Protein AF-A0A8T7IXW8-F1 (afdb_monomer_lite)

Foldseek 3Di:
DDDDDDDDDPPDDPPPPPPPDPPDDPPPADADEQPPDDDDQPAKDWDFDQDPVRDTDIYIYRLVRVCQLPPPPDDPVSVVVSVVRLVVSCVVVVDDPVRVCVVRVD

Sequence (106 aa):
MNNYSLKPLILTAPLISFIISPSAKALDIDCLQAPSRTKTCPNLVYRSVKTDDLRNKLFCFCKTDFQRLLDDNANDAQKAFNRMEWRQILSESGYTDKQLKRMVSK

Secondary structure (DSSP, 8-state):
-------------------------------B--TT--S--SSEEEEEEE-TTSPEEEEEEEHHHHHHHT-TTS-HHHHHHHHHHHHHHHHHH---HHHHHHHH--

Radius of gyration: 27.42 Å; chains: 1; bounding box: 52×89×38 Å

pLDDT: mean 81.49, std 16.2, range [41.38, 97.38]

Structure (mmCIF, N/CA/C/O backbone):
data_AF-A0A8T7IXW8-F1
#
_entry.id   AF-A0A8T7IXW8-F1
#
loop_
_atom_site.group_PDB
_atom_site.id
_atom_site.type_symbol
_atom_site.label_atom_id
_atom_site.label_alt_id
_atom_site.label_comp_id
_atom_site.label_asym_id
_atom_site.label_entity_id
_atom_site.label_seq_id
_atom_site.pdbx_PDB_ins_code
_atom_site.Cartn_x
_atom_site.Cartn_y
_atom_site.Cartn_z
_atom_site.occupancy
_atom_site.B_iso_or_equiv
_atom_site.auth_seq_id
_atom_site.auth_comp_id
_atom_site.auth_asym_id
_atom_site.auth_atom_id
_atom_site.pdbx_PDB_model_num
ATOM 1 N N . MET A 1 1 ? -32.041 -80.052 -19.482 1.00 41.38 1 MET A N 1
ATOM 2 C CA . MET A 1 1 ? -30.968 -79.036 -19.496 1.00 41.38 1 MET A CA 1
ATOM 3 C C . MET A 1 1 ? -31.622 -77.672 -19.633 1.00 41.38 1 MET A C 1
ATOM 5 O O . MET A 1 1 ? -32.590 -77.564 -20.371 1.00 41.38 1 MET A O 1
ATOM 9 N N . ASN A 1 2 ? -31.075 -76.699 -18.902 1.00 42.41 2 ASN A N 1
ATOM 10 C CA . ASN A 1 2 ? -31.345 -75.255 -18.918 1.00 42.41 2 ASN A CA 1
ATOM 11 C C . ASN A 1 2 ? -32.430 -74.745 -17.954 1.00 42.41 2 ASN A C 1
ATOM 13 O O . ASN A 1 2 ? -33.594 -74.560 -18.289 1.00 42.41 2 ASN A O 1
ATOM 17 N N . ASN A 1 3 ? -31.953 -74.465 -16.738 1.00 44.75 3 ASN A N 1
ATOM 18 C CA . ASN A 1 3 ? -32.583 -73.614 -15.739 1.00 44.75 3 ASN A CA 1
ATOM 19 C C . ASN A 1 3 ? -32.322 -72.142 -16.100 1.00 44.75 3 ASN A C 1
ATOM 21 O O . ASN A 1 3 ? -31.159 -71.750 -16.194 1.00 44.75 3 ASN A O 1
ATOM 25 N N . TYR A 1 4 ? -33.363 -71.317 -16.220 1.00 58.50 4 TYR A N 1
ATOM 26 C CA . TYR A 1 4 ? -33.220 -69.858 -16.232 1.00 58.50 4 TYR A CA 1
ATOM 27 C C . TYR A 1 4 ? -34.028 -69.269 -15.076 1.00 58.50 4 TYR A C 1
ATOM 29 O O . TYR A 1 4 ? -35.254 -69.237 -15.082 1.00 58.50 4 TYR A O 1
ATOM 37 N N . SER A 1 5 ? -33.287 -68.871 -14.045 1.00 44.59 5 SER A N 1
ATOM 38 C CA . SER A 1 5 ? -33.768 -68.244 -12.818 1.00 44.59 5 SER A CA 1
ATOM 39 C C . SER A 1 5 ? -34.050 -66.761 -13.077 1.00 44.59 5 SER A C 1
ATOM 41 O O . SER A 1 5 ? -33.132 -66.004 -13.401 1.00 44.59 5 SER A O 1
ATOM 43 N N . LEU A 1 6 ? -35.317 -66.346 -12.962 1.00 53.00 6 LEU A N 1
ATOM 44 C CA . LEU A 1 6 ? -35.712 -64.937 -12.976 1.00 53.00 6 LEU A CA 1
ATOM 45 C C . LEU A 1 6 ? -35.257 -64.273 -11.669 1.00 53.00 6 LEU A C 1
ATOM 47 O O . LEU A 1 6 ? -35.800 -64.548 -10.600 1.00 53.00 6 LEU A O 1
ATOM 51 N N . LYS A 1 7 ? -34.280 -63.366 -11.753 1.00 55.62 7 LYS A N 1
ATOM 52 C CA . LYS A 1 7 ? -33.946 -62.447 -10.658 1.00 55.62 7 LYS A CA 1
ATOM 53 C C . LYS A 1 7 ? -34.863 -61.216 -10.727 1.00 55.62 7 LYS A C 1
ATOM 55 O O . LYS A 1 7 ? -34.957 -60.620 -11.800 1.00 55.62 7 LYS A O 1
ATOM 60 N N . PRO A 1 8 ? -35.504 -60.796 -9.622 1.00 53.22 8 PRO A N 1
ATOM 61 C CA . PRO A 1 8 ? -36.263 -59.554 -9.590 1.00 53.22 8 PRO A CA 1
ATOM 62 C C . PRO A 1 8 ? -35.309 -58.356 -9.660 1.00 53.22 8 PRO A C 1
ATOM 64 O O . PRO A 1 8 ? -34.394 -58.210 -8.849 1.00 53.22 8 PRO A O 1
ATOM 67 N N . LEU A 1 9 ? -35.531 -57.507 -10.663 1.00 54.50 9 LEU A N 1
ATOM 68 C CA . LEU A 1 9 ? -34.859 -56.229 -10.851 1.00 54.50 9 LEU A CA 1
ATOM 69 C C . LEU A 1 9 ? -35.379 -55.256 -9.781 1.00 54.50 9 LEU A C 1
ATOM 71 O O . LEU A 1 9 ? -36.453 -54.676 -9.922 1.00 54.50 9 LEU A O 1
ATOM 75 N N . ILE A 1 10 ? -34.646 -55.129 -8.676 1.00 57.00 10 ILE A N 1
ATOM 76 C CA . ILE A 1 10 ? -34.949 -54.160 -7.620 1.00 57.00 10 ILE A CA 1
ATOM 77 C C . ILE A 1 10 ? -34.669 -52.762 -8.184 1.00 57.00 10 ILE A C 1
ATOM 79 O O . ILE A 1 10 ? -33.521 -52.364 -8.369 1.00 57.00 10 ILE A O 1
ATOM 83 N N . LEU A 1 11 ? -35.743 -52.032 -8.482 1.00 52.12 11 LEU A N 1
ATOM 84 C CA . LEU A 1 11 ? -35.736 -50.639 -8.912 1.00 52.12 11 LEU A CA 1
ATOM 85 C C . LEU A 1 11 ? -35.457 -49.743 -7.690 1.00 52.12 11 LEU A C 1
ATOM 87 O O . LEU A 1 11 ? -36.378 -49.262 -7.035 1.00 52.12 11 LEU A O 1
ATOM 91 N N . THR A 1 12 ? -34.189 -49.549 -7.324 1.00 57.41 12 THR A N 1
ATOM 92 C CA . THR A 1 12 ? -33.823 -48.578 -6.281 1.00 57.41 12 THR A CA 1
ATOM 93 C C . THR A 1 12 ? -33.849 -47.168 -6.867 1.00 57.41 12 THR A C 1
ATOM 95 O O . THR A 1 12 ? -32.942 -46.777 -7.602 1.00 57.41 12 THR A O 1
ATOM 98 N N . ALA A 1 13 ? -34.901 -46.411 -6.553 1.00 59.97 13 ALA A N 1
ATOM 99 C CA . ALA A 1 13 ? -34.997 -44.985 -6.840 1.00 59.97 13 ALA A CA 1
ATOM 100 C C . ALA A 1 13 ? -33.833 -44.228 -6.165 1.00 59.97 13 ALA A C 1
ATOM 102 O O . ALA A 1 13 ? -33.631 -44.401 -4.959 1.00 59.97 13 ALA A O 1
ATOM 103 N N . PRO A 1 14 ? -33.061 -43.392 -6.884 1.00 59.97 14 PRO A N 1
ATOM 104 C CA . PRO A 1 14 ? -32.068 -42.555 -6.235 1.00 59.97 14 PRO A CA 1
ATOM 105 C C . PRO A 1 14 ? -32.801 -41.462 -5.449 1.00 59.97 14 PRO A C 1
ATOM 107 O O . PRO A 1 14 ? -33.447 -40.588 -6.026 1.00 59.97 14 PRO A O 1
ATOM 110 N N . LEU A 1 15 ? -32.706 -41.524 -4.119 1.00 62.44 15 LEU A N 1
ATOM 111 C CA . LEU A 1 15 ? -33.027 -40.411 -3.230 1.00 62.44 15 LEU A CA 1
ATOM 112 C C . LEU A 1 15 ? -32.083 -39.253 -3.595 1.00 62.44 15 LEU A C 1
ATOM 114 O O . LEU A 1 15 ? -30.915 -39.237 -3.204 1.00 62.44 15 LEU A O 1
ATOM 118 N N . ILE A 1 16 ? -32.567 -38.304 -4.395 1.00 67.81 16 ILE A N 1
ATOM 119 C CA . ILE A 1 16 ? -31.868 -37.048 -4.669 1.00 67.81 16 ILE A CA 1
ATOM 120 C C . ILE A 1 16 ? -31.974 -36.213 -3.392 1.00 67.81 16 ILE A C 1
ATOM 122 O O . ILE A 1 16 ? -32.922 -35.457 -3.189 1.00 67.81 16 ILE A O 1
ATOM 126 N N . SER A 1 17 ? -31.011 -36.403 -2.493 1.00 63.09 17 SER A N 1
ATOM 127 C CA . SER A 1 17 ? -30.817 -35.539 -1.334 1.00 63.09 17 SER A CA 1
ATOM 128 C C . SER A 1 17 ? -30.413 -34.154 -1.832 1.00 63.09 17 SER A C 1
ATOM 130 O O . SER A 1 17 ? -29.259 -33.912 -2.182 1.00 63.09 17 SER A O 1
ATOM 132 N N . PHE A 1 18 ? -31.387 -33.248 -1.892 1.00 61.06 18 PHE A N 1
ATOM 133 C CA . PHE A 1 18 ? -31.177 -31.825 -2.125 1.00 61.06 18 PHE A CA 1
ATOM 134 C C . PHE A 1 18 ? -30.443 -31.253 -0.905 1.00 61.06 18 PHE A C 1
ATOM 136 O O . PHE A 1 18 ? -31.048 -30.925 0.115 1.00 61.06 18 PHE A O 1
ATOM 143 N N . ILE A 1 19 ? -29.113 -31.205 -0.972 1.00 71.69 19 ILE A N 1
ATOM 144 C CA . ILE A 1 19 ? -28.293 -30.579 0.064 1.00 71.69 19 ILE A CA 1
ATOM 145 C C . ILE A 1 19 ? -28.491 -29.071 -0.087 1.00 71.69 19 ILE A C 1
ATOM 147 O O . ILE A 1 19 ? -27.919 -28.441 -0.974 1.00 71.69 19 ILE A O 1
ATOM 151 N N . ILE A 1 20 ? -29.347 -28.495 0.756 1.00 66.75 20 ILE A N 1
ATOM 152 C CA . ILE A 1 20 ? -29.527 -27.048 0.859 1.00 66.75 20 ILE A CA 1
ATOM 153 C C . ILE A 1 20 ? -28.229 -26.495 1.455 1.00 66.75 20 ILE A C 1
ATOM 155 O O . ILE A 1 20 ? -28.036 -26.509 2.669 1.00 66.75 20 ILE A O 1
ATOM 159 N N . SER A 1 21 ? -27.293 -26.073 0.605 1.00 70.25 21 SER A N 1
ATOM 160 C CA . SER A 1 21 ? -26.092 -25.382 1.067 1.00 70.25 21 SER A CA 1
ATOM 161 C C . SER A 1 21 ? -26.501 -24.025 1.646 1.00 70.25 21 SER A C 1
ATOM 163 O O . SER A 1 21 ? -27.075 -23.212 0.917 1.00 70.25 21 SER A O 1
ATOM 165 N N . PRO A 1 22 ? -26.221 -23.737 2.930 1.00 67.19 22 PRO A N 1
ATOM 166 C CA . PRO A 1 22 ? -26.456 -22.409 3.469 1.00 67.19 22 PRO A CA 1
ATOM 167 C C . PRO A 1 22 ? -25.547 -21.422 2.734 1.00 67.19 22 PRO A C 1
ATOM 169 O O . PRO A 1 22 ? -24.320 -21.520 2.786 1.00 67.19 22 PRO A O 1
ATOM 172 N N . SER A 1 23 ? -26.150 -20.467 2.028 1.00 61.56 23 SER A N 1
ATOM 173 C CA . SER A 1 23 ? -25.435 -19.333 1.452 1.00 61.56 23 SER A CA 1
ATOM 174 C C . SER A 1 23 ? -24.991 -18.429 2.600 1.00 61.56 23 SER A C 1
ATOM 176 O O . SER A 1 23 ? -25.728 -17.540 3.027 1.00 61.56 23 SER A O 1
ATOM 178 N N . ALA A 1 24 ? -23.805 -18.682 3.155 1.00 62.66 24 ALA A N 1
ATOM 179 C CA . ALA A 1 24 ? -23.180 -17.742 4.070 1.00 62.66 24 ALA A CA 1
ATOM 180 C C . ALA A 1 24 ? -22.983 -16.427 3.306 1.00 62.66 24 ALA A C 1
ATOM 182 O O . ALA A 1 24 ? -22.210 -16.370 2.348 1.00 62.66 24 ALA A O 1
ATOM 183 N N . LYS A 1 25 ? -23.719 -15.377 3.688 1.00 54.47 25 LYS A N 1
ATOM 184 C CA . LYS A 1 25 ? -23.436 -14.033 3.188 1.00 54.47 25 LYS A CA 1
ATOM 185 C C . LYS A 1 25 ? -22.026 -13.678 3.639 1.00 54.47 25 LYS A C 1
ATOM 187 O O . LYS A 1 25 ? -21.786 -13.526 4.835 1.00 54.47 25 LYS A O 1
ATOM 192 N N . ALA A 1 26 ? -21.105 -13.595 2.682 1.00 60.31 26 ALA A N 1
ATOM 193 C CA . ALA A 1 26 ? -19.782 -13.059 2.928 1.00 60.31 26 ALA A CA 1
ATOM 194 C C . ALA A 1 26 ? -19.959 -11.662 3.528 1.00 60.31 26 ALA A C 1
ATOM 196 O O . ALA A 1 26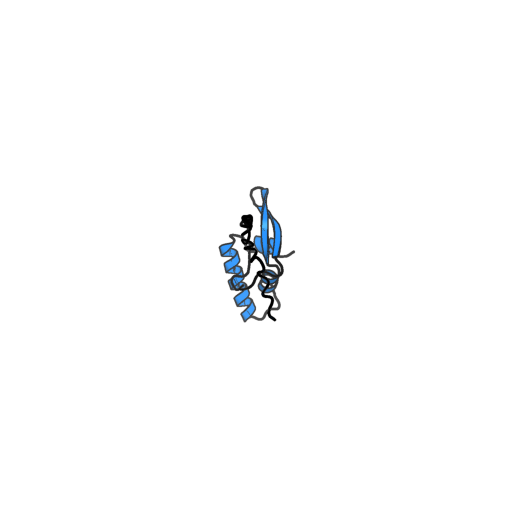 ? -20.696 -10.834 2.990 1.00 60.31 26 ALA A O 1
ATOM 197 N N . LEU A 1 27 ? -19.350 -11.441 4.690 1.00 57.62 27 LEU A N 1
ATOM 198 C CA . LEU A 1 27 ? -19.240 -10.110 5.257 1.00 57.62 27 LEU A CA 1
ATOM 199 C C . LEU A 1 27 ? -18.451 -9.289 4.233 1.00 57.62 27 LEU A C 1
ATOM 201 O O . LEU A 1 27 ? -17.307 -9.638 3.937 1.00 57.62 27 LEU A O 1
ATOM 205 N N . ASP A 1 28 ? -19.096 -8.280 3.651 1.00 56.78 28 ASP A N 1
ATOM 206 C CA . ASP A 1 28 ? -18.533 -7.448 2.588 1.00 56.78 28 ASP A CA 1
ATOM 207 C C . ASP A 1 28 ? -17.472 -6.525 3.194 1.00 56.78 28 ASP A C 1
ATOM 209 O O . ASP A 1 28 ? -17.725 -5.385 3.587 1.00 56.78 28 ASP A O 1
ATOM 213 N N . ILE A 1 29 ? -16.298 -7.100 3.449 1.00 66.19 29 ILE A N 1
ATOM 214 C CA . ILE A 1 29 ? -15.131 -6.372 3.914 1.00 66.19 29 ILE A CA 1
ATOM 215 C C . ILE A 1 29 ? -14.255 -6.143 2.689 1.00 66.19 29 ILE A C 1
ATOM 217 O O . ILE A 1 29 ? -13.493 -7.025 2.288 1.00 66.19 29 ILE A O 1
ATOM 221 N N . ASP A 1 30 ? -14.338 -4.940 2.130 1.00 73.81 30 ASP A N 1
ATOM 222 C CA . ASP A 1 30 ? -13.430 -4.498 1.078 1.00 73.81 30 ASP A CA 1
ATOM 223 C C . ASP A 1 30 ? -11.998 -4.411 1.622 1.00 73.81 30 ASP A C 1
ATOM 225 O O . ASP A 1 30 ? -11.642 -3.520 2.402 1.00 73.81 30 ASP A O 1
ATOM 229 N N . CYS A 1 31 ? -11.166 -5.375 1.229 1.00 89.00 31 CYS A N 1
ATOM 230 C CA . CYS A 1 31 ? -9.751 -5.396 1.574 1.00 89.00 31 CYS A CA 1
ATOM 231 C C . CYS A 1 31 ? -8.931 -4.629 0.547 1.00 89.00 31 CYS A C 1
ATOM 233 O O . CYS A 1 31 ? -9.052 -4.867 -0.654 1.00 89.00 31 CYS A O 1
ATOM 235 N N . LEU A 1 32 ? -8.000 -3.799 1.018 1.00 92.00 32 LEU A N 1
ATOM 236 C CA . LEU A 1 32 ? -7.078 -3.110 0.126 1.00 92.00 32 LEU A CA 1
ATOM 237 C C . LEU A 1 32 ? -6.051 -4.080 -0.462 1.00 92.00 32 LEU A C 1
ATOM 239 O O . LEU A 1 32 ? -5.364 -4.826 0.247 1.00 92.00 32 LEU A O 1
ATOM 243 N N . GLN A 1 33 ? -5.928 -4.048 -1.781 1.00 93.31 33 GLN A N 1
ATOM 244 C CA . GLN A 1 33 ? -5.008 -4.869 -2.556 1.00 93.31 33 GLN A CA 1
ATOM 245 C C . GLN A 1 33 ? -4.395 -4.012 -3.664 1.00 93.31 33 GLN A C 1
ATOM 247 O O . GLN A 1 33 ? -4.933 -2.967 -4.020 1.00 93.31 33 GLN A O 1
ATOM 252 N N . ALA A 1 34 ? -3.254 -4.440 -4.194 1.00 92.44 34 ALA A N 1
ATOM 253 C CA . ALA A 1 34 ? -2.660 -3.797 -5.353 1.00 92.44 34 ALA A CA 1
ATOM 254 C C . ALA A 1 34 ? -3.586 -3.946 -6.576 1.00 92.44 34 ALA A C 1
ATOM 256 O O . ALA A 1 34 ? -4.036 -5.065 -6.838 1.00 92.44 34 ALA A O 1
ATOM 257 N N . PRO A 1 35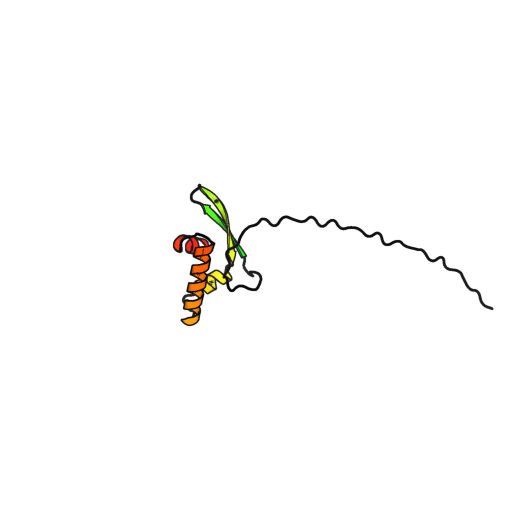 ? -3.811 -2.877 -7.363 1.00 91.44 35 PRO A N 1
ATOM 258 C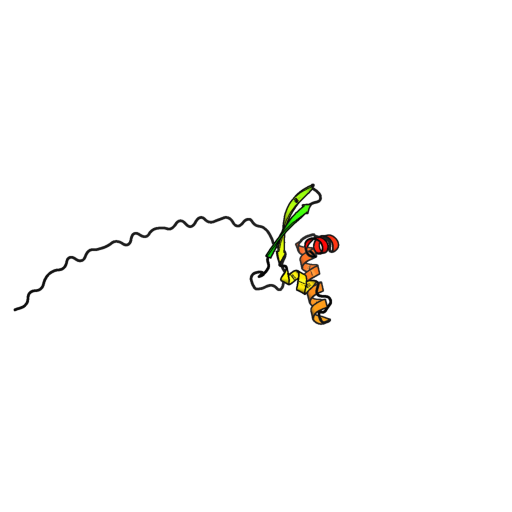 CA . PRO A 1 35 ? -4.639 -2.938 -8.569 1.00 91.44 35 PRO A CA 1
ATOM 259 C C . PRO A 1 35 ? -4.161 -3.968 -9.598 1.00 91.44 35 PRO A C 1
ATOM 261 O O . PRO A 1 35 ? -4.966 -4.553 -10.314 1.00 91.44 35 PRO A O 1
ATOM 264 N N . SER A 1 36 ? -2.851 -4.232 -9.665 1.00 92.75 36 SER A N 1
ATOM 265 C CA . SER A 1 36 ? -2.283 -5.234 -10.578 1.00 92.75 36 SER A CA 1
ATOM 266 C C . SER A 1 36 ? -2.515 -6.689 -10.164 1.00 92.75 36 SER A C 1
ATOM 268 O O . SER A 1 36 ? -2.123 -7.608 -10.890 1.00 92.75 36 SER A O 1
ATOM 270 N N . ARG A 1 37 ? -3.110 -6.946 -8.996 1.00 90.88 37 ARG A N 1
ATOM 271 C CA . ARG A 1 37 ? -3.300 -8.311 -8.518 1.00 90.88 37 ARG A CA 1
ATOM 272 C C . ARG A 1 37 ? -4.335 -9.060 -9.356 1.00 90.88 37 ARG A C 1
ATOM 274 O O . ARG A 1 37 ? -5.475 -8.642 -9.496 1.00 90.88 37 ARG A O 1
ATOM 281 N N . THR A 1 38 ? -3.953 -10.264 -9.777 1.00 90.88 38 THR A N 1
ATOM 282 C CA . THR A 1 38 ? -4.819 -11.203 -10.509 1.00 90.88 38 THR A CA 1
ATOM 283 C C . THR A 1 38 ? -5.124 -12.498 -9.748 1.00 90.88 38 THR A C 1
ATOM 285 O O . THR A 1 38 ? -6.029 -13.234 -10.126 1.00 90.88 38 THR A O 1
ATOM 288 N N . LYS A 1 39 ? -4.373 -12.803 -8.679 1.00 90.44 39 LYS A N 1
ATOM 289 C CA . LYS A 1 39 ? -4.525 -14.015 -7.850 1.00 90.44 39 LYS A CA 1
ATOM 290 C C . LYS A 1 39 ? -4.970 -13.658 -6.438 1.00 90.44 39 LYS A C 1
ATOM 292 O O . LYS A 1 39 ? -4.699 -12.556 -5.981 1.00 90.44 39 LYS A O 1
ATOM 297 N N . THR A 1 40 ? -5.565 -14.602 -5.714 1.00 89.12 40 THR A N 1
ATOM 298 C CA . THR A 1 40 ? -5.920 -14.422 -4.297 1.00 89.12 40 THR A CA 1
ATOM 299 C C . THR A 1 40 ? -4.717 -13.980 -3.459 1.00 89.12 40 THR A C 1
ATOM 301 O O . THR A 1 40 ? -3.598 -14.457 -3.658 1.00 89.12 40 THR A O 1
ATOM 304 N N . CYS A 1 41 ? -4.948 -13.073 -2.506 1.00 89.56 41 CYS A N 1
ATOM 305 C CA . CYS A 1 41 ? -3.919 -12.625 -1.575 1.00 89.56 41 CYS A CA 1
ATOM 306 C C . CYS A 1 41 ? -3.411 -13.799 -0.712 1.00 89.56 41 CYS A C 1
ATOM 308 O O . CYS A 1 41 ? -4.200 -14.374 0.038 1.00 89.56 41 CYS A O 1
ATOM 310 N N . PRO A 1 42 ? -2.107 -14.129 -0.745 1.00 87.94 42 PRO A N 1
ATOM 311 C CA . PRO A 1 42 ? -1.562 -15.219 0.064 1.00 87.94 42 PRO A CA 1
ATOM 312 C C . PRO A 1 42 ? -1.472 -14.863 1.555 1.00 87.94 42 PRO A C 1
ATOM 314 O O . PRO A 1 42 ? -1.481 -15.751 2.396 1.00 87.94 42 PRO A O 1
ATOM 317 N N . ASN A 1 43 ? -1.375 -13.569 1.881 1.00 91.12 43 ASN A N 1
ATOM 318 C CA . ASN A 1 43 ? -1.154 -13.065 3.236 1.00 91.12 43 ASN A CA 1
ATOM 319 C C . ASN A 1 43 ? -2.115 -11.915 3.546 1.00 91.12 43 ASN A C 1
ATOM 321 O O . ASN A 1 43 ? -1.721 -10.742 3.563 1.00 91.12 43 ASN A O 1
ATOM 325 N N . LEU A 1 44 ? -3.390 -12.253 3.738 1.00 92.31 44 LEU A N 1
ATOM 326 C CA . LEU A 1 44 ? -4.422 -11.282 4.081 1.00 92.31 44 LEU A CA 1
ATOM 327 C C . LEU A 1 44 ? -4.347 -10.958 5.574 1.00 92.31 44 LEU A C 1
ATOM 329 O O . LEU A 1 44 ? -4.343 -11.853 6.416 1.00 92.31 44 LEU A O 1
ATOM 333 N N . VAL A 1 45 ? -4.269 -9.673 5.904 1.00 92.81 45 VAL A N 1
ATOM 334 C CA . VAL A 1 45 ? -4.147 -9.195 7.281 1.00 92.81 45 VAL A CA 1
ATOM 335 C C . VAL A 1 45 ? -5.376 -8.378 7.625 1.00 92.81 45 VAL A C 1
ATOM 337 O O . VAL A 1 45 ? -5.708 -7.439 6.909 1.00 92.81 45 VAL A O 1
ATOM 340 N N . TYR A 1 46 ? -6.001 -8.702 8.754 1.00 91.62 46 TYR A N 1
ATOM 341 C CA . TYR A 1 46 ? -7.105 -7.944 9.337 1.00 91.62 46 TYR A CA 1
ATOM 342 C C . TYR A 1 46 ? -6.606 -7.134 10.533 1.00 91.62 46 TYR A C 1
ATOM 344 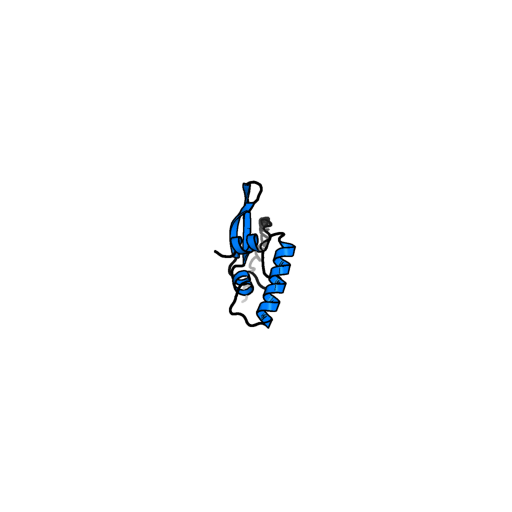O O . TYR A 1 46 ? -5.818 -7.620 11.346 1.00 91.62 46 TYR A O 1
ATOM 352 N N . ARG A 1 47 ? -7.055 -5.886 10.650 1.00 88.06 47 ARG A N 1
ATOM 353 C CA . ARG A 1 47 ? -6.700 -4.961 11.729 1.00 88.06 47 ARG A CA 1
ATOM 354 C C . ARG A 1 47 ? -7.905 -4.155 12.160 1.00 88.06 47 ARG A C 1
ATOM 356 O O . ARG A 1 47 ? -8.686 -3.703 11.336 1.00 88.06 47 ARG A O 1
ATOM 363 N N . SER A 1 48 ? -8.004 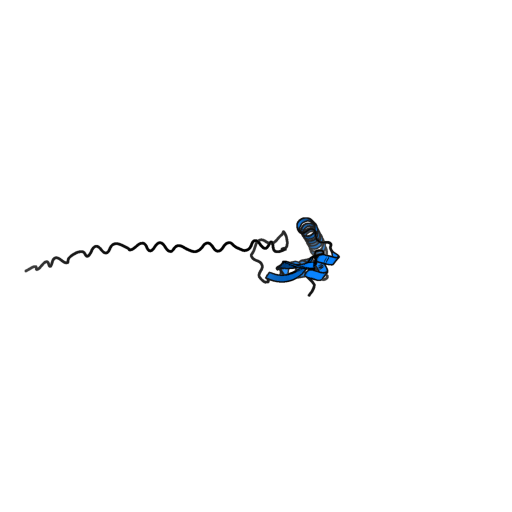-3.910 13.458 1.00 87.19 48 SER A N 1
ATOM 364 C CA . SER A 1 48 ? -8.908 -2.892 13.977 1.00 87.19 48 SER A CA 1
ATOM 365 C C . SER A 1 48 ? -8.237 -1.530 13.855 1.00 87.19 48 SER A C 1
ATOM 367 O O . SER A 1 48 ? -7.152 -1.323 14.402 1.00 87.19 48 SER A O 1
ATOM 369 N N . VAL A 1 49 ? -8.881 -0.597 13.163 1.00 84.31 49 VAL A N 1
ATOM 370 C CA . VAL A 1 49 ? -8.432 0.793 13.050 1.00 84.31 49 VAL A CA 1
ATOM 371 C C . VAL A 1 49 ? -9.463 1.700 13.706 1.00 84.31 49 VAL A C 1
ATOM 373 O O . VAL A 1 49 ? -10.667 1.519 13.529 1.00 84.31 49 VAL A O 1
ATOM 376 N N . LYS A 1 50 ? -8.999 2.662 14.506 1.00 80.25 50 LYS A N 1
ATOM 377 C CA . LYS A 1 50 ? -9.878 3.693 15.063 1.00 80.25 50 LYS A CA 1
ATOM 378 C C . LYS A 1 50 ? -10.177 4.707 13.969 1.00 80.25 50 LYS A C 1
ATOM 380 O O . LYS A 1 50 ? -9.243 5.271 13.400 1.00 80.25 50 LYS A O 1
ATOM 385 N N . THR A 1 51 ? -11.452 4.915 13.678 1.00 71.38 51 THR A N 1
ATOM 386 C CA . THR A 1 51 ? -11.905 6.028 12.840 1.00 71.38 51 THR A CA 1
ATOM 387 C C . THR A 1 51 ? -12.105 7.276 13.697 1.00 71.38 51 THR A C 1
ATOM 389 O O . THR A 1 51 ? -12.180 7.174 14.924 1.00 71.38 51 THR A O 1
ATOM 392 N N . ASP A 1 52 ? -12.219 8.442 13.062 1.00 72.19 52 ASP A N 1
ATOM 393 C CA . ASP A 1 52 ? -12.394 9.729 13.754 1.00 72.19 52 ASP A CA 1
ATOM 394 C C . ASP A 1 52 ? -13.639 9.741 14.670 1.00 72.19 52 ASP A C 1
ATOM 396 O O . ASP A 1 52 ? -13.615 10.332 15.745 1.00 72.19 52 ASP A O 1
ATOM 400 N N . ASP A 1 53 ? -14.660 8.946 14.336 1.00 74.88 53 ASP A N 1
ATOM 401 C CA . ASP A 1 53 ? -15.866 8.698 15.145 1.00 74.88 53 ASP A CA 1
ATOM 402 C C . ASP A 1 53 ? -15.647 7.858 16.427 1.00 74.88 53 ASP A C 1
ATOM 404 O O . ASP A 1 53 ? -16.611 7.354 17.004 1.00 74.88 53 ASP A O 1
ATOM 408 N N . LEU A 1 54 ? -14.401 7.593 16.843 1.00 68.00 54 LEU A N 1
ATOM 409 C CA . LEU A 1 54 ? -14.034 6.719 17.978 1.00 68.00 54 LEU A CA 1
ATOM 410 C C . LEU A 1 54 ? -14.522 5.259 17.870 1.00 68.00 54 LEU A C 1
ATOM 412 O O . LEU A 1 54 ? -14.330 4.463 18.793 1.00 68.00 54 LEU A O 1
ATOM 416 N N . ARG A 1 55 ? -15.104 4.876 16.732 1.00 74.38 55 ARG A N 1
ATOM 417 C CA . ARG A 1 55 ? -15.507 3.504 16.425 1.00 74.38 55 ARG A CA 1
ATOM 418 C C . ARG A 1 55 ? -14.323 2.716 15.869 1.00 74.38 55 ARG A C 1
ATOM 420 O O . ARG A 1 55 ? -13.514 3.216 15.088 1.00 74.38 55 ARG A O 1
ATOM 427 N N . ASN A 1 56 ? -14.217 1.461 16.292 1.00 79.19 56 ASN A N 1
ATOM 428 C CA . ASN A 1 56 ? -13.269 0.517 15.718 1.00 79.19 56 ASN A CA 1
ATOM 429 C C . ASN A 1 56 ? -13.861 -0.027 14.413 1.00 79.19 56 ASN A C 1
ATOM 431 O O . ASN A 1 56 ? -14.904 -0.678 14.439 1.00 79.19 56 ASN A O 1
ATOM 435 N N . LYS A 1 57 ? -13.203 0.235 13.281 1.00 81.81 57 LYS A N 1
ATOM 436 C CA . LYS A 1 57 ? -13.536 -0.366 11.986 1.00 81.81 57 LYS A CA 1
ATOM 437 C C . LYS A 1 57 ? -12.557 -1.497 11.691 1.00 81.81 57 LYS A C 1
ATOM 439 O O . LYS A 1 57 ? -11.355 -1.365 11.928 1.00 81.81 57 LYS A O 1
ATOM 444 N N . LEU A 1 58 ? -13.068 -2.606 11.164 1.00 86.06 58 LEU A N 1
ATOM 445 C CA . LEU A 1 58 ? -12.222 -3.667 10.636 1.00 86.06 58 LEU A CA 1
ATOM 446 C C . LEU A 1 58 ? -11.664 -3.226 9.278 1.00 86.06 58 LEU A C 1
ATOM 448 O O . LEU A 1 58 ? -12.409 -2.885 8.364 1.00 86.06 58 LEU A O 1
ATOM 452 N N . PHE A 1 59 ? -10.346 -3.205 9.179 1.00 88.44 59 PHE A N 1
ATOM 453 C CA . PHE A 1 59 ? -9.568 -2.919 7.985 1.00 88.44 59 PHE A CA 1
ATOM 454 C C . PHE A 1 59 ? -8.848 -4.195 7.573 1.00 88.44 59 PHE A C 1
ATOM 456 O O . PHE A 1 59 ? -8.281 -4.877 8.427 1.00 88.44 59 PHE A O 1
ATOM 463 N N . CYS A 1 60 ? -8.823 -4.514 6.286 1.00 92.00 60 CYS A N 1
ATOM 464 C CA . CYS A 1 60 ? -7.979 -5.587 5.787 1.00 92.00 60 CYS A CA 1
ATOM 465 C C . CYS A 1 60 ? -7.159 -5.149 4.590 1.00 92.00 60 CYS A C 1
ATOM 467 O O . CYS A 1 60 ? -7.543 -4.266 3.826 1.00 92.00 60 CYS A O 1
ATOM 469 N N . PHE A 1 61 ? -5.994 -5.771 4.455 1.00 94.00 61 PHE A N 1
ATOM 470 C CA . PHE A 1 61 ? -5.074 -5.508 3.364 1.00 94.00 61 PHE A CA 1
ATOM 471 C C . PHE A 1 61 ? -4.206 -6.727 3.078 1.00 94.00 61 PHE A C 1
ATOM 473 O O . PHE A 1 61 ? -4.012 -7.583 3.946 1.00 94.00 61 PHE A O 1
ATOM 480 N N . CYS A 1 62 ? -3.638 -6.798 1.878 1.00 94.44 62 CYS A N 1
ATOM 481 C CA . CYS A 1 62 ? -2.696 -7.862 1.568 1.00 94.44 62 CYS A CA 1
ATOM 482 C C . CYS A 1 62 ? -1.248 -7.495 1.872 1.00 94.44 62 CYS A C 1
ATOM 484 O O . CYS A 1 62 ? -0.643 -6.686 1.171 1.00 94.44 62 CYS A O 1
ATOM 486 N N . LYS A 1 63 ? -0.636 -8.159 2.853 1.00 94.00 63 LYS A N 1
ATOM 487 C CA . LYS A 1 63 ? 0.714 -7.821 3.325 1.00 94.00 63 LYS A CA 1
ATOM 488 C C . LYS A 1 63 ? 1.764 -7.799 2.210 1.00 94.00 63 LYS A C 1
ATOM 490 O O . LYS A 1 63 ? 2.574 -6.879 2.161 1.00 94.00 63 LYS A O 1
ATOM 495 N N . THR A 1 64 ? 1.733 -8.777 1.307 1.00 94.06 64 THR A N 1
ATOM 496 C CA . THR A 1 64 ? 2.732 -8.914 0.235 1.00 94.06 64 THR A CA 1
ATOM 497 C C . THR A 1 64 ? 2.668 -7.792 -0.793 1.00 94.06 64 THR A C 1
ATOM 499 O O . THR A 1 64 ? 3.707 -7.388 -1.307 1.00 94.06 64 THR A O 1
ATOM 502 N N . ASP A 1 65 ? 1.480 -7.246 -1.064 1.00 94.94 65 ASP A N 1
ATOM 503 C CA . ASP A 1 65 ? 1.365 -6.090 -1.956 1.00 94.94 65 ASP A CA 1
ATOM 504 C C . ASP A 1 65 ? 2.022 -4.880 -1.337 1.00 94.94 65 ASP A C 1
ATOM 506 O O . ASP A 1 65 ? 2.849 -4.237 -1.963 1.00 94.94 65 ASP A O 1
ATOM 510 N N . PHE A 1 66 ? 1.678 -4.587 -0.088 1.00 94.75 66 PHE A N 1
ATOM 511 C CA . PHE A 1 66 ? 2.168 -3.398 0.590 1.00 94.75 66 PHE A CA 1
ATOM 512 C C . PHE A 1 66 ? 3.672 -3.472 0.871 1.00 94.75 66 PHE A C 1
ATOM 514 O O . PHE A 1 66 ? 4.336 -2.444 0.828 1.00 94.75 66 PHE A O 1
ATOM 521 N N . GLN A 1 67 ? 4.229 -4.672 1.063 1.00 93.94 67 GLN A N 1
ATOM 522 C CA . GLN A 1 67 ? 5.679 -4.880 1.081 1.00 93.94 67 GLN A CA 1
ATOM 523 C C . GLN A 1 67 ? 6.321 -4.545 -0.265 1.00 93.94 67 GLN A C 1
ATOM 525 O O . GLN A 1 67 ? 7.301 -3.813 -0.292 1.00 93.94 67 GLN A O 1
ATOM 530 N N . ARG A 1 68 ? 5.754 -5.027 -1.379 1.00 94.50 68 ARG A N 1
ATOM 531 C CA . ARG A 1 68 ? 6.257 -4.714 -2.724 1.00 94.50 68 ARG A CA 1
ATOM 532 C C . ARG A 1 68 ? 6.126 -3.227 -3.049 1.00 94.50 68 ARG A C 1
ATOM 534 O O . ARG A 1 68 ? 7.053 -2.645 -3.597 1.00 94.50 68 ARG A O 1
ATOM 541 N N . LEU A 1 69 ? 4.979 -2.621 -2.748 1.00 95.44 69 LEU A N 1
ATOM 542 C CA . LEU A 1 69 ? 4.677 -1.218 -3.052 1.00 95.44 69 LEU A CA 1
ATOM 543 C C . LEU A 1 69 ? 5.587 -0.248 -2.290 1.00 95.44 69 LEU A C 1
ATOM 545 O O . LEU A 1 69 ? 5.905 0.818 -2.810 1.00 95.44 69 LEU A O 1
ATOM 549 N N . LEU A 1 70 ? 5.997 -0.623 -1.077 1.00 94.38 70 LEU A N 1
ATOM 550 C CA . LEU A 1 70 ? 6.859 0.169 -0.201 1.00 94.38 70 LEU A CA 1
ATOM 551 C C . LEU A 1 70 ? 8.317 -0.328 -0.199 1.00 94.38 70 LEU A C 1
ATOM 553 O O . LEU A 1 70 ? 9.069 0.020 0.706 1.00 94.38 70 LEU A O 1
ATOM 557 N N . ASP A 1 71 ? 8.715 -1.152 -1.173 1.00 94.69 71 ASP A N 1
ATOM 558 C CA . ASP A 1 71 ? 10.088 -1.648 -1.272 1.00 94.69 71 ASP A CA 1
ATOM 559 C C . ASP A 1 71 ? 11.035 -0.569 -1.817 1.00 94.69 71 ASP A C 1
ATOM 561 O O . ASP A 1 71 ? 11.047 -0.251 -3.012 1.00 94.69 71 ASP A O 1
ATOM 565 N N . ASP A 1 72 ? 11.869 -0.035 -0.929 1.00 92.12 72 ASP A N 1
ATOM 566 C CA . ASP A 1 72 ? 12.883 0.965 -1.258 1.00 92.12 72 ASP A CA 1
ATOM 567 C C . ASP A 1 72 ? 14.052 0.394 -2.084 1.00 92.12 72 ASP A C 1
ATOM 569 O O . ASP A 1 72 ? 14.789 1.157 -2.720 1.00 92.12 72 ASP A O 1
ATOM 573 N N . ASN A 1 73 ? 14.205 -0.934 -2.146 1.00 96.19 73 ASN A N 1
ATOM 574 C CA . ASN A 1 73 ? 15.279 -1.606 -2.886 1.00 96.19 73 ASN A CA 1
ATOM 575 C C . ASN A 1 73 ? 14.914 -1.912 -4.346 1.00 96.19 73 ASN A C 1
ATOM 577 O O . ASN A 1 73 ? 15.758 -2.381 -5.110 1.00 96.19 73 ASN A O 1
ATOM 581 N N . ALA A 1 74 ? 13.677 -1.638 -4.761 1.00 94.81 74 ALA A N 1
ATOM 582 C CA . ALA A 1 74 ? 13.239 -1.871 -6.128 1.00 94.81 74 ALA A CA 1
ATOM 583 C C . ALA A 1 74 ? 13.977 -0.965 -7.142 1.00 94.81 74 ALA A C 1
ATOM 585 O O . ALA A 1 74 ? 14.419 0.144 -6.820 1.00 94.81 74 ALA A O 1
ATOM 586 N N . ASN A 1 75 ? 14.090 -1.423 -8.393 1.00 97.38 75 ASN A N 1
ATOM 587 C CA . ASN A 1 75 ? 14.648 -0.616 -9.484 1.00 97.38 75 ASN A CA 1
ATOM 588 C C . ASN A 1 75 ? 13.730 0.573 -9.843 1.00 97.38 75 ASN A C 1
ATOM 590 O O . ASN A 1 75 ? 12.564 0.617 -9.446 1.00 97.38 75 ASN A O 1
ATOM 594 N N . ASP A 1 76 ? 14.235 1.536 -10.616 1.00 97.00 76 ASP A N 1
ATOM 595 C CA . ASP A 1 76 ? 13.512 2.787 -10.896 1.00 97.00 76 ASP A CA 1
ATOM 596 C C . ASP A 1 76 ? 12.174 2.586 -11.618 1.00 97.00 76 ASP A C 1
ATOM 598 O O . ASP A 1 76 ? 11.186 3.251 -11.290 1.00 97.00 76 ASP A O 1
ATOM 602 N N . ALA A 1 77 ? 12.116 1.638 -12.557 1.00 96.56 77 ALA A N 1
ATOM 603 C CA . ALA A 1 77 ? 10.889 1.302 -13.274 1.00 96.56 77 ALA A CA 1
ATOM 604 C C . ALA A 1 77 ? 9.832 0.727 -12.320 1.00 96.56 77 ALA A C 1
ATOM 606 O O . ALA A 1 77 ? 8.682 1.172 -12.303 1.00 96.56 77 ALA A O 1
ATOM 607 N N . GLN A 1 78 ? 10.235 -0.206 -11.458 1.00 96.56 78 GLN A N 1
ATOM 608 C CA . GLN A 1 78 ? 9.359 -0.805 -10.460 1.00 96.56 78 GLN A CA 1
ATOM 609 C C . GLN A 1 78 ? 8.918 0.224 -9.416 1.00 96.56 78 GLN A C 1
ATOM 611 O O . GLN A 1 78 ? 7.748 0.252 -9.048 1.00 96.56 78 GLN A O 1
ATOM 616 N N . LYS A 1 79 ? 9.808 1.124 -8.987 1.00 97.06 79 LYS A N 1
ATOM 617 C CA . LYS A 1 79 ? 9.461 2.241 -8.098 1.00 97.06 79 LYS A CA 1
ATOM 618 C C . LYS A 1 79 ? 8.423 3.162 -8.729 1.00 97.06 79 LYS A C 1
ATOM 620 O O . LYS A 1 79 ? 7.498 3.593 -8.044 1.00 97.06 79 LYS A O 1
ATOM 625 N N . ALA A 1 80 ? 8.544 3.466 -10.021 1.00 96.81 80 ALA A N 1
ATOM 626 C CA . ALA A 1 80 ? 7.545 4.257 -10.733 1.00 96.81 80 ALA A CA 1
ATOM 627 C C . ALA A 1 80 ? 6.181 3.556 -10.754 1.00 96.81 80 ALA A C 1
ATOM 629 O O . ALA A 1 80 ? 5.178 4.179 -10.404 1.00 96.81 80 ALA A O 1
ATOM 630 N N . PHE A 1 81 ? 6.155 2.262 -11.074 1.00 96.56 81 PHE A N 1
ATOM 631 C CA . PHE A 1 81 ? 4.931 1.463 -11.062 1.00 96.56 81 PHE A CA 1
ATOM 632 C C . PHE A 1 81 ? 4.298 1.384 -9.664 1.00 96.56 81 PHE A C 1
ATOM 634 O O . PHE A 1 81 ? 3.122 1.698 -9.495 1.00 96.56 81 PHE A O 1
ATOM 641 N N . ASN A 1 82 ? 5.101 1.079 -8.642 1.00 96.56 82 ASN A N 1
ATOM 642 C CA . ASN A 1 82 ? 4.673 1.037 -7.246 1.00 96.56 82 ASN A CA 1
ATOM 643 C C . ASN A 1 82 ? 4.040 2.364 -6.802 1.00 96.56 82 ASN A C 1
ATOM 645 O O . ASN A 1 82 ? 3.012 2.364 -6.129 1.00 96.56 82 ASN A O 1
ATOM 649 N N . ARG A 1 83 ? 4.613 3.509 -7.207 1.00 96.31 83 ARG A N 1
ATOM 650 C CA . ARG A 1 83 ? 4.041 4.833 -6.912 1.00 96.31 83 ARG A CA 1
ATOM 651 C C . ARG A 1 83 ? 2.678 5.043 -7.568 1.00 96.31 83 ARG A C 1
ATOM 653 O O . ARG A 1 83 ? 1.823 5.683 -6.961 1.00 96.31 83 ARG A O 1
ATOM 660 N N . MET A 1 84 ? 2.477 4.550 -8.788 1.00 97.00 84 MET A N 1
ATOM 661 C CA . MET A 1 84 ? 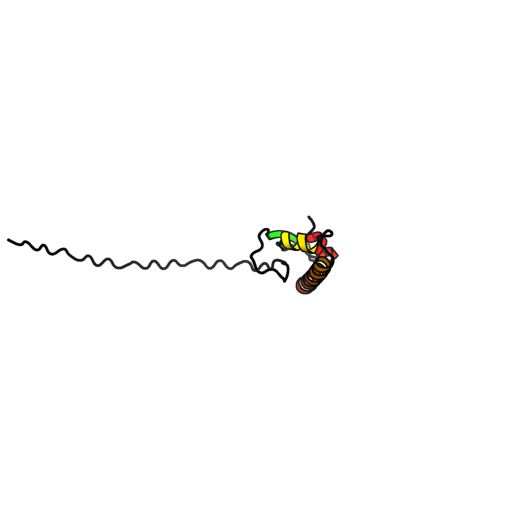1.192 4.661 -9.486 1.00 97.00 84 MET A CA 1
ATOM 662 C C . MET A 1 84 ? 0.114 3.833 -8.791 1.00 97.00 84 MET A C 1
ATOM 664 O O . MET A 1 84 ? -0.951 4.359 -8.476 1.00 97.00 84 MET A O 1
ATOM 668 N N . GLU A 1 85 ? 0.421 2.581 -8.462 1.00 96.44 85 GLU A N 1
ATOM 669 C CA . GLU A 1 85 ? -0.496 1.720 -7.715 1.00 96.44 85 GLU A CA 1
ATOM 670 C C . GLU A 1 85 ? -0.807 2.279 -6.326 1.00 96.44 85 GLU A C 1
ATOM 672 O O . GLU A 1 85 ? -1.963 2.314 -5.916 1.00 96.44 85 GLU A O 1
ATOM 677 N N . TRP A 1 86 ? 0.207 2.785 -5.617 1.00 96.56 86 TRP A N 1
ATOM 678 C CA . TRP A 1 86 ? 0.015 3.432 -4.323 1.00 96.56 86 TRP A CA 1
ATOM 679 C C . TRP A 1 86 ? -0.957 4.613 -4.415 1.00 96.56 86 TRP A C 1
ATOM 681 O O . TRP A 1 86 ? -1.864 4.735 -3.596 1.00 96.56 86 TRP A O 1
ATOM 691 N N . ARG A 1 87 ? -0.815 5.464 -5.440 1.00 96.62 87 ARG A N 1
ATOM 692 C CA . ARG A 1 87 ? -1.726 6.596 -5.675 1.00 96.62 87 ARG A CA 1
ATOM 693 C C . ARG A 1 87 ? -3.155 6.143 -5.947 1.00 96.62 87 ARG A C 1
ATOM 695 O O . ARG A 1 87 ? -4.079 6.759 -5.424 1.00 96.62 87 ARG A O 1
ATOM 702 N N . GLN A 1 88 ? -3.332 5.081 -6.727 1.00 96.00 88 GLN A N 1
ATOM 703 C CA . GLN A 1 88 ? -4.655 4.523 -6.991 1.00 96.00 88 GLN A CA 1
ATOM 704 C C . GLN A 1 88 ? -5.305 4.012 -5.700 1.00 96.00 88 GLN A C 1
ATOM 706 O O . GLN A 1 88 ? -6.432 4.394 -5.401 1.00 96.00 88 GLN A O 1
ATOM 711 N N . ILE A 1 89 ? -4.566 3.270 -4.868 1.00 95.06 89 ILE A N 1
ATOM 712 C CA . ILE A 1 89 ? -5.068 2.786 -3.573 1.00 95.06 89 ILE A CA 1
ATOM 713 C C . ILE A 1 89 ? -5.471 3.953 -2.662 1.00 95.06 89 ILE A C 1
ATOM 715 O O . ILE A 1 89 ? -6.509 3.893 -2.005 1.00 95.06 89 ILE A O 1
ATOM 719 N N . LEU A 1 90 ? -4.680 5.030 -2.604 1.00 95.12 90 LEU A N 1
ATOM 720 C CA . LEU A 1 90 ? -5.047 6.218 -1.824 1.00 95.12 90 LEU A CA 1
ATOM 721 C C . LEU A 1 90 ? -6.346 6.853 -2.339 1.00 95.12 90 LEU A C 1
ATOM 723 O O . LEU A 1 90 ? -7.204 7.216 -1.538 1.00 95.12 90 LEU A O 1
ATOM 727 N N . SER A 1 91 ? -6.504 6.941 -3.662 1.00 94.38 91 SER A N 1
ATOM 728 C CA . SER A 1 91 ? -7.707 7.489 -4.294 1.00 94.38 91 SER A CA 1
ATOM 729 C C . SER A 1 91 ? -8.951 6.645 -4.012 1.00 94.38 91 SER A C 1
ATOM 731 O O . SER A 1 91 ? -10.002 7.200 -3.713 1.00 94.38 91 SER A O 1
ATOM 733 N N . GLU A 1 92 ? -8.845 5.320 -4.106 1.00 90.94 92 GLU A N 1
ATOM 734 C CA . GLU A 1 92 ? -9.973 4.396 -3.926 1.00 90.94 92 GLU A CA 1
ATOM 735 C C . GLU A 1 92 ? -10.358 4.229 -2.453 1.00 90.94 92 GLU A C 1
ATOM 737 O O . GLU A 1 92 ? -11.532 4.101 -2.119 1.00 90.94 92 GLU A O 1
ATOM 742 N N . SER A 1 93 ? -9.372 4.252 -1.554 1.00 89.88 93 SER A N 1
ATOM 743 C CA . SER A 1 93 ? -9.604 4.028 -0.125 1.00 89.88 93 SER A CA 1
ATOM 744 C C . SER A 1 93 ? -10.017 5.280 0.650 1.00 89.88 93 SER A C 1
ATOM 746 O O . SER A 1 93 ? -10.529 5.166 1.764 1.00 89.88 93 SER A O 1
ATOM 748 N N . GLY A 1 94 ? -9.752 6.472 0.105 1.00 90.06 94 GLY A N 1
ATOM 749 C CA . GLY A 1 94 ? -9.987 7.749 0.781 1.00 90.06 94 GLY A CA 1
ATOM 750 C C . GLY A 1 94 ? -9.032 8.039 1.947 1.00 90.06 94 GLY A C 1
ATOM 751 O O . GLY A 1 94 ? -9.206 9.034 2.651 1.00 90.06 94 GLY A O 1
ATOM 752 N N . TYR A 1 95 ? -8.018 7.199 2.179 1.00 89.88 95 TYR A N 1
ATOM 753 C CA . TYR A 1 95 ? -7.021 7.425 3.222 1.00 89.88 95 TYR A CA 1
ATOM 754 C C . TYR A 1 95 ? -5.916 8.375 2.760 1.00 89.88 95 TYR A C 1
ATOM 756 O O . TYR A 1 95 ? -5.461 8.340 1.620 1.00 89.88 95 TYR A O 1
ATOM 764 N N . THR A 1 96 ? -5.388 9.168 3.692 1.00 93.50 96 THR A N 1
ATOM 765 C CA . THR A 1 96 ? -4.134 9.895 3.456 1.00 93.50 96 THR A CA 1
ATOM 766 C C . THR A 1 96 ? -2.938 8.940 3.437 1.00 93.50 96 THR A C 1
ATOM 768 O O . THR A 1 96 ? -2.938 7.908 4.115 1.00 93.50 96 THR A O 1
ATOM 771 N N . ASP A 1 97 ? -1.859 9.333 2.752 1.00 94.62 97 ASP A N 1
ATOM 772 C CA . ASP A 1 97 ? -0.590 8.586 2.713 1.00 94.62 97 ASP A CA 1
ATOM 773 C C . ASP A 1 97 ? -0.100 8.196 4.120 1.00 94.62 97 ASP A C 1
ATOM 775 O O . ASP A 1 97 ? 0.213 7.037 4.397 1.00 94.62 97 ASP A O 1
ATOM 779 N N . LYS A 1 98 ? -0.130 9.154 5.055 1.00 93.25 98 LYS A N 1
ATOM 780 C CA . LYS A 1 98 ? 0.291 8.954 6.447 1.00 93.25 98 LYS A CA 1
ATOM 781 C C . LYS A 1 98 ? -0.641 8.020 7.221 1.00 93.25 98 LYS A C 1
ATOM 783 O O . LYS A 1 98 ? -0.179 7.292 8.101 1.00 93.25 98 LYS A O 1
ATOM 788 N N . GLN A 1 99 ? -1.952 8.065 6.984 1.00 90.62 99 GLN A N 1
ATOM 789 C CA . GLN A 1 99 ? -2.883 7.116 7.606 1.00 90.62 99 GLN A CA 1
ATOM 790 C C . GLN A 1 99 ? -2.614 5.707 7.086 1.00 90.62 99 GLN A C 1
ATOM 792 O O . GLN A 1 99 ? -2.379 4.811 7.895 1.00 90.62 99 GLN A O 1
ATOM 797 N N . LEU A 1 100 ? -2.570 5.530 5.764 1.00 92.00 100 LEU A N 1
ATOM 798 C CA . LEU A 1 100 ? -2.428 4.213 5.161 1.00 92.00 100 LEU A CA 1
ATOM 799 C C . LEU A 1 100 ? -1.100 3.554 5.534 1.00 92.00 100 LEU A C 1
ATOM 801 O O . LEU A 1 100 ? -1.116 2.428 6.026 1.00 92.00 100 LEU A O 1
ATOM 805 N N . LYS A 1 101 ? 0.027 4.278 5.446 1.00 93.25 101 LYS A N 1
ATOM 806 C CA . LYS A 1 101 ? 1.336 3.781 5.908 1.00 93.25 101 LYS A CA 1
ATOM 807 C C . LYS A 1 101 ? 1.294 3.323 7.363 1.00 93.25 101 LYS A C 1
ATOM 809 O O . LYS A 1 101 ? 1.697 2.208 7.665 1.00 93.25 101 LYS A O 1
ATOM 814 N N . ARG A 1 102 ? 0.719 4.113 8.278 1.00 90.88 102 ARG A N 1
ATOM 815 C CA . ARG A 1 102 ? 0.596 3.705 9.694 1.00 90.88 102 ARG A CA 1
ATOM 816 C C . ARG A 1 102 ? -0.216 2.422 9.884 1.00 90.88 102 ARG A C 1
ATOM 818 O O . ARG A 1 102 ? 0.074 1.663 10.807 1.00 90.88 102 ARG A O 1
ATOM 825 N N . MET A 1 103 ? -1.227 2.189 9.049 1.00 89.38 103 MET A N 1
ATOM 826 C CA . MET A 1 103 ? -2.065 0.992 9.130 1.00 89.38 103 MET A CA 1
ATOM 827 C C . MET A 1 103 ? -1.344 -0.256 8.604 1.00 89.38 103 MET A C 1
ATOM 829 O O . MET A 1 103 ? -1.526 -1.333 9.177 1.00 89.38 103 MET A O 1
ATOM 833 N N . VAL A 1 104 ? -0.494 -0.118 7.580 1.00 91.31 104 VAL A N 1
ATOM 834 C CA . VAL A 1 104 ? 0.180 -1.257 6.924 1.00 91.31 104 VAL A CA 1
ATOM 835 C C . VAL A 1 104 ? 1.604 -1.534 7.425 1.00 91.31 104 VAL A C 1
ATOM 837 O O . VAL A 1 104 ? 2.047 -2.675 7.360 1.00 91.31 104 VAL A O 1
ATOM 840 N N . SER A 1 105 ? 2.311 -0.543 7.979 1.00 82.56 105 SER A N 1
ATOM 841 C CA . SER A 1 105 ? 3.731 -0.628 8.374 1.00 82.56 105 SER A CA 1
ATOM 842 C C . SER A 1 105 ? 3.984 -1.245 9.762 1.00 82.56 105 SER A C 1
ATOM 844 O O . SER A 1 105 ? 4.852 -0.773 10.491 1.00 82.56 105 SER A O 1
ATOM 846 N N . LYS A 1 106 ? 3.250 -2.291 10.161 1.00 61.66 106 LYS A N 1
ATOM 847 C CA . LYS A 1 106 ? 3.590 -3.069 11.374 1.00 61.66 106 LYS A CA 1
ATOM 848 C C . LYS A 1 106 ? 3.663 -4.552 11.081 1.00 61.66 106 LYS A C 1
ATOM 850 O O . LYS A 1 106 ? 2.783 -5.010 10.319 1.00 61.66 106 LYS A O 1
#